Protein AF-A0A3D2LBC8-F1 (afdb_monomer_lite)

Secondary structure (DSSP, 8-state):
--------HHHHHHHHHHHHHHH---TT-EE-TTS--EESS----EE-EETTEE---EETTEEEESEE---TTT----EE-SSHHHHHHHHHTTT----SHHHHHHHHHHHHHHHHHHHT------HHHHHHHHH-

Sequence (136 aa):
VIETPGRDATDIIAEAVPAIIRGFHWPKSMRWGTGDLRWVRPLQRIVCVLDGKVVPFEVDGISSGDETEGHRVHGRGPFKVTFRKNYESQLSGAGHVKLTRDARREVILAGIEKVCAEAGLEWIEDKGLLEEVVGL

Foldseek 3Di:
DDDDDDDDPLVVCQVVVLVCQQPDDDPDWDDDDPDPRTDNDDDDAAAAEDQQHWSWHDHPNHTYDQWDAADPPQAGDGQGHRDPVSVCCNRVPNRVDDPDLVSLLVVVVVVVVVVCVVVVHDDDDDPVVSSVVSVD

pLDDT: mean 92.91, std 6.11, range [59.25, 98.19]

Radius of gyration: 20.33 Å; chains: 1; bounding box: 58×32×53 Å

Structure (mmCIF, N/CA/C/O backbone):
data_AF-A0A3D2LBC8-F1
#
_entry.id   AF-A0A3D2LBC8-F1
#
loop_
_atom_site.group_PDB
_atom_site.id
_atom_site.type_symbol
_atom_site.label_atom_id
_atom_site.label_alt_id
_atom_site.label_comp_id
_atom_site.label_asym_id
_atom_site.label_entity_id
_atom_site.label_seq_id
_atom_site.pdbx_PDB_ins_code
_atom_site.Cartn_x
_atom_site.Cartn_y
_atom_site.Cartn_z
_atom_site.occupancy
_atom_site.B_iso_or_equiv
_atom_site.auth_seq_id
_atom_site.auth_comp_id
_atom_site.auth_asym_id
_atom_site.auth_atom_id
_atom_site.pdbx_PDB_model_num
ATOM 1 N N . VAL A 1 1 ? -40.190 -9.510 16.855 1.00 59.25 1 VAL A N 1
ATOM 2 C CA . VAL A 1 1 ? -39.233 -8.851 15.940 1.00 59.25 1 VAL A CA 1
ATOM 3 C C . VAL A 1 1 ? -37.986 -8.579 16.754 1.00 59.25 1 VAL A C 1
ATOM 5 O O . VAL A 1 1 ? -38.115 -7.938 17.787 1.00 59.25 1 VAL A O 1
ATOM 8 N N . ILE A 1 2 ? -36.839 -9.158 16.399 1.00 69.44 2 ILE A N 1
ATOM 9 C CA . ILE A 1 2 ? -35.570 -8.801 17.049 1.00 69.44 2 ILE A CA 1
ATOM 10 C C . ILE A 1 2 ? -35.056 -7.584 16.280 1.00 69.44 2 ILE A C 1
ATOM 12 O O . ILE A 1 2 ? -34.581 -7.731 15.158 1.00 69.44 2 ILE A O 1
ATOM 16 N N . GLU A 1 3 ? -35.247 -6.385 16.830 1.00 69.56 3 GLU A N 1
ATOM 17 C CA . GLU A 1 3 ? -34.607 -5.177 16.306 1.00 69.56 3 GLU A CA 1
ATOM 18 C C . GLU A 1 3 ? -33.155 -5.157 16.776 1.00 69.56 3 GLU A C 1
ATOM 20 O O . GLU A 1 3 ? -32.871 -5.189 17.973 1.00 69.56 3 GLU A O 1
ATOM 25 N N . THR A 1 4 ? -32.225 -5.134 15.827 1.00 83.00 4 THR A N 1
ATOM 26 C CA . THR A 1 4 ? -30.814 -4.880 16.108 1.00 83.00 4 THR A CA 1
ATOM 27 C C . THR A 1 4 ? -30.535 -3.415 15.781 1.00 83.00 4 THR A C 1
ATOM 29 O O . THR A 1 4 ? -30.608 -3.048 14.607 1.00 83.00 4 THR A O 1
ATOM 32 N N . PRO A 1 5 ? -30.261 -2.559 16.782 1.00 85.94 5 PRO A N 1
ATOM 33 C CA . PRO A 1 5 ? -29.923 -1.167 16.525 1.00 85.94 5 PRO A CA 1
ATOM 34 C C . PRO A 1 5 ? -28.633 -1.065 15.703 1.00 85.94 5 PRO A C 1
ATOM 36 O O . PRO A 1 5 ? -27.735 -1.904 15.817 1.00 85.94 5 PRO A O 1
ATOM 39 N N . GLY A 1 6 ? -28.545 -0.029 14.867 1.00 90.19 6 GLY A N 1
ATOM 40 C CA . GLY A 1 6 ? -27.328 0.275 14.118 1.00 90.19 6 GLY A CA 1
ATOM 41 C C . GLY A 1 6 ? -26.144 0.533 15.055 1.00 90.19 6 GLY A C 1
ATOM 42 O O . GLY A 1 6 ? -26.313 1.063 16.152 1.00 90.19 6 GLY A O 1
ATOM 43 N N . ARG A 1 7 ? -24.944 0.150 14.614 1.00 94.69 7 ARG A N 1
ATOM 44 C CA . ARG A 1 7 ? -23.673 0.396 15.313 1.00 94.69 7 ARG A CA 1
ATOM 45 C C . ARG A 1 7 ? -22.842 1.408 14.531 1.00 94.69 7 ARG A C 1
ATOM 47 O O . ARG A 1 7 ? -23.016 1.528 13.317 1.00 94.69 7 ARG A O 1
ATOM 54 N N . ASP A 1 8 ? -21.929 2.097 15.211 1.00 96.06 8 ASP A N 1
ATOM 55 C CA . ASP A 1 8 ? -20.972 2.976 14.541 1.00 96.06 8 ASP A CA 1
ATOM 56 C C . ASP A 1 8 ? -20.060 2.161 13.610 1.00 96.06 8 ASP A C 1
ATOM 58 O O . ASP A 1 8 ? -19.586 1.076 13.964 1.00 96.06 8 ASP A O 1
ATOM 62 N N . ALA A 1 9 ? -19.819 2.672 12.401 1.00 96.75 9 ALA A N 1
ATOM 63 C CA . ALA A 1 9 ? -18.965 2.000 11.426 1.00 96.75 9 ALA A CA 1
ATOM 64 C C . ALA A 1 9 ? -17.524 1.845 11.939 1.00 96.75 9 ALA A C 1
ATOM 66 O O . ALA A 1 9 ? -16.885 0.830 11.668 1.00 96.75 9 ALA A O 1
ATOM 67 N N . THR A 1 10 ? -17.033 2.810 12.718 1.00 97.44 10 THR A N 1
ATOM 68 C CA . THR A 1 10 ? -15.709 2.789 13.353 1.00 97.44 10 THR A CA 1
ATOM 69 C C . THR A 1 10 ? -15.576 1.583 14.275 1.00 97.44 10 THR A C 1
ATOM 71 O O . THR A 1 10 ? -14.596 0.847 14.170 1.00 97.44 10 THR A O 1
ATOM 74 N N . ASP A 1 11 ? -16.586 1.328 15.112 1.00 96.81 11 ASP A N 1
ATOM 75 C CA . ASP A 1 11 ? -16.594 0.199 16.047 1.00 96.81 11 ASP A CA 1
ATOM 76 C C . ASP A 1 11 ? -16.633 -1.138 15.306 1.00 96.81 11 ASP A C 1
ATOM 78 O O . ASP A 1 11 ? -15.920 -2.078 15.659 1.00 96.81 11 ASP A O 1
ATOM 82 N N . ILE A 1 12 ? -17.448 -1.224 14.249 1.00 96.94 12 ILE A N 1
ATOM 83 C CA . ILE A 1 12 ? -17.531 -2.428 13.414 1.00 96.94 12 ILE A CA 1
ATOM 84 C C . ILE A 1 12 ? -16.175 -2.710 12.758 1.00 96.94 12 ILE A C 1
ATOM 86 O O . ILE A 1 12 ? -15.717 -3.848 12.768 1.00 96.94 12 ILE A O 1
ATOM 90 N N . ILE A 1 13 ? -15.518 -1.695 12.191 1.0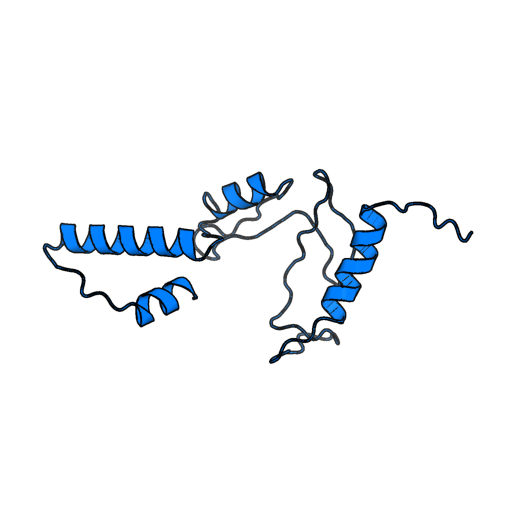0 97.56 13 ILE A N 1
ATOM 91 C CA . ILE A 1 13 ? -14.223 -1.852 11.516 1.00 97.56 13 ILE A CA 1
ATOM 92 C C . ILE A 1 13 ? -13.128 -2.230 12.522 1.00 97.56 13 ILE A C 1
ATOM 94 O O . ILE A 1 13 ? -12.349 -3.145 12.246 1.00 97.56 13 ILE A O 1
ATOM 98 N N . ALA A 1 14 ? -13.088 -1.568 13.683 1.00 98.00 14 ALA A N 1
ATOM 99 C CA . ALA A 1 14 ? -12.115 -1.837 14.740 1.00 98.00 14 ALA A CA 1
ATOM 100 C C . ALA A 1 14 ? -12.225 -3.267 15.299 1.00 98.00 14 ALA A C 1
ATOM 102 O O . ALA A 1 14 ? -11.217 -3.840 15.705 1.00 98.00 14 ALA A O 1
ATOM 103 N N . GLU A 1 15 ? -13.418 -3.871 15.276 1.00 97.25 15 GLU A N 1
ATOM 104 C CA . GLU A 1 15 ? -13.641 -5.278 15.632 1.00 97.25 15 GLU A CA 1
ATOM 105 C C . GLU A 1 15 ? -13.328 -6.232 14.462 1.00 97.25 15 GLU A C 1
ATOM 107 O O . GLU A 1 15 ? -12.613 -7.227 14.617 1.00 97.25 15 GLU A O 1
ATOM 112 N N . ALA A 1 16 ? -13.846 -5.927 13.270 1.00 97.19 16 ALA A N 1
ATOM 113 C CA . ALA A 1 16 ? -13.821 -6.832 12.128 1.00 97.19 16 ALA A CA 1
ATOM 114 C C . ALA A 1 16 ? -12.425 -6.985 11.517 1.00 97.19 16 ALA A C 1
ATOM 116 O O . ALA A 1 16 ? -12.027 -8.098 11.173 1.00 97.19 16 ALA A O 1
ATOM 117 N N . VAL A 1 17 ? -11.658 -5.900 11.377 1.00 96.75 17 VAL A N 1
ATOM 118 C CA . VAL A 1 17 ? -10.348 -5.948 10.707 1.00 96.75 17 VAL A CA 1
ATOM 119 C C . VAL A 1 17 ? -9.350 -6.836 11.464 1.00 96.75 17 VAL A C 1
ATOM 121 O O . VAL A 1 17 ? -8.757 -7.714 10.827 1.00 96.75 17 VAL A O 1
ATOM 124 N N . PRO A 1 18 ? -9.185 -6.722 12.798 1.00 95.81 18 PRO A N 1
ATOM 125 C CA . PRO A 1 18 ? -8.344 -7.650 13.552 1.00 95.81 18 PRO A CA 1
ATOM 126 C C . PRO A 1 18 ? -8.799 -9.111 13.450 1.00 95.81 18 PRO A C 1
ATOM 128 O O . PRO A 1 18 ? -7.954 -10.006 13.370 1.00 95.81 18 PRO A O 1
ATOM 131 N N . ALA A 1 19 ? -10.112 -9.368 13.439 1.00 95.50 19 ALA A N 1
ATOM 132 C CA . ALA A 1 19 ? -10.656 -10.716 13.283 1.00 95.50 19 ALA A CA 1
ATOM 133 C C . ALA A 1 19 ? -10.336 -11.296 11.896 1.00 95.50 19 ALA A C 1
ATOM 135 O O . ALA A 1 19 ? -9.875 -12.433 11.796 1.00 95.50 19 ALA A O 1
ATOM 136 N N . ILE A 1 20 ? -10.495 -10.495 10.838 1.00 94.75 20 ILE A N 1
ATOM 137 C CA . ILE A 1 20 ? -10.146 -10.875 9.465 1.00 94.75 20 ILE A CA 1
ATOM 138 C C . ILE A 1 20 ? -8.655 -11.188 9.365 1.00 94.75 20 ILE A C 1
ATOM 140 O O . ILE A 1 20 ? -8.301 -12.246 8.858 1.00 94.75 20 ILE A O 1
ATOM 144 N N . ILE A 1 21 ? -7.775 -10.320 9.876 1.00 92.56 21 ILE A N 1
ATOM 145 C CA . ILE A 1 21 ? -6.321 -10.533 9.804 1.00 92.56 21 ILE A CA 1
ATOM 146 C C . ILE A 1 21 ? -5.920 -11.841 10.502 1.00 92.56 21 ILE A C 1
ATOM 148 O O . ILE A 1 21 ? -5.120 -12.604 9.967 1.00 92.56 21 ILE A O 1
ATOM 152 N N . ARG A 1 22 ? -6.502 -12.148 11.667 1.00 90.88 22 ARG A N 1
ATOM 153 C CA . ARG A 1 22 ? -6.201 -13.392 12.398 1.00 90.88 22 ARG A CA 1
ATOM 154 C C . ARG A 1 22 ? -6.832 -14.637 11.770 1.00 90.88 22 ARG A C 1
ATOM 156 O O . ARG A 1 22 ? -6.270 -15.722 11.895 1.00 90.88 22 ARG A O 1
ATOM 163 N N . GLY A 1 23 ? -7.980 -14.487 11.111 1.00 91.25 23 GLY A N 1
ATOM 164 C CA . GLY A 1 23 ? -8.713 -15.573 10.457 1.00 91.25 23 GLY A CA 1
ATOM 165 C C . GLY A 1 23 ? -8.316 -15.831 9.002 1.00 91.25 23 GLY A C 1
ATOM 166 O O . GLY A 1 23 ? -8.775 -16.807 8.412 1.00 91.25 23 GLY A O 1
ATOM 167 N N . PHE A 1 24 ? -7.488 -14.979 8.390 1.00 89.88 24 PHE A N 1
ATOM 168 C CA . PHE A 1 24 ? -7.147 -15.118 6.978 1.00 89.88 24 PHE A CA 1
ATOM 169 C C . PHE A 1 24 ? -6.129 -16.243 6.750 1.00 89.88 24 PHE A C 1
ATOM 171 O O . PHE A 1 24 ? -4.957 -16.153 7.125 1.00 89.88 24 PHE A O 1
ATOM 178 N N . HIS A 1 25 ? -6.562 -17.304 6.072 1.00 85.75 25 HIS A N 1
ATOM 179 C CA . HIS A 1 25 ? -5.717 -18.453 5.765 1.00 85.75 25 HIS A CA 1
ATOM 180 C C . HIS A 1 25 ? -4.970 -18.265 4.438 1.00 85.75 25 HIS A C 1
ATOM 182 O O . HIS A 1 25 ? -5.547 -18.356 3.357 1.00 85.75 25 HIS A O 1
ATOM 188 N N . TRP A 1 26 ? -3.656 -18.054 4.518 1.00 85.62 26 TRP A N 1
ATOM 189 C CA . TRP A 1 26 ? -2.770 -18.050 3.352 1.00 85.62 26 TRP A CA 1
ATOM 190 C C . TRP A 1 26 ? -2.278 -19.471 3.025 1.00 85.62 26 TRP A C 1
ATOM 192 O O . TRP A 1 26 ? -1.858 -20.171 3.949 1.00 85.62 26 TRP A O 1
ATOM 202 N N . PRO A 1 27 ? -2.205 -19.884 1.738 1.00 88.75 27 PRO A N 1
ATOM 203 C CA . PRO A 1 27 ? -1.638 -21.184 1.349 1.00 88.75 27 PRO A CA 1
ATOM 204 C C . PRO A 1 27 ? -0.208 -21.398 1.860 1.00 88.75 27 PRO A C 1
ATOM 206 O O . PRO A 1 27 ? 0.182 -22.511 2.200 1.00 88.75 27 PRO A O 1
ATOM 209 N N . LYS A 1 28 ? 0.569 -20.309 1.944 1.00 87.69 28 LYS A N 1
ATOM 210 C CA . LYS A 1 28 ? 1.855 -20.261 2.641 1.00 87.69 28 LYS A CA 1
ATOM 211 C C . LYS A 1 28 ? 1.853 -19.126 3.659 1.00 87.69 28 LYS A C 1
ATOM 213 O O . LYS A 1 28 ? 2.158 -17.984 3.329 1.00 87.69 28 LYS A O 1
ATOM 218 N N . SER A 1 29 ? 1.502 -19.462 4.896 1.00 88.88 29 SER A N 1
ATOM 219 C CA . SER A 1 29 ? 1.631 -18.578 6.055 1.00 88.88 29 SER A CA 1
ATOM 220 C C . SER A 1 29 ? 2.946 -18.816 6.793 1.00 88.88 29 SER A C 1
ATOM 222 O O . SER A 1 29 ? 3.423 -19.948 6.864 1.00 88.88 29 SER A O 1
ATOM 224 N N . MET A 1 30 ? 3.483 -17.772 7.412 1.00 87.62 30 MET A N 1
ATOM 225 C CA . MET A 1 30 ? 4.663 -17.816 8.272 1.00 87.62 30 MET A CA 1
ATOM 226 C C . MET A 1 30 ? 4.335 -17.195 9.635 1.00 87.62 30 MET A C 1
ATOM 228 O O . MET A 1 30 ? 3.371 -16.439 9.759 1.00 87.62 30 MET A O 1
ATOM 232 N N . ARG A 1 31 ? 5.140 -17.522 10.649 1.00 87.62 31 ARG A N 1
ATOM 233 C CA . ARG A 1 31 ? 5.154 -16.850 11.956 1.00 87.62 31 ARG A CA 1
ATOM 234 C C . ARG A 1 31 ? 6.421 -16.014 12.056 1.00 87.62 31 ARG A C 1
ATOM 236 O O . ARG A 1 31 ? 7.467 -16.446 11.575 1.00 87.62 31 ARG A O 1
ATOM 243 N N . TRP A 1 32 ? 6.324 -14.839 12.665 1.00 80.94 32 TRP A N 1
ATOM 244 C CA . TRP A 1 32 ? 7.426 -13.883 12.744 1.00 80.94 32 TRP A CA 1
ATOM 245 C C . TRP A 1 32 ? 7.514 -13.276 14.144 1.00 80.94 32 TRP A C 1
ATOM 247 O O . TRP A 1 32 ? 6.491 -12.999 14.763 1.00 80.94 32 TRP A O 1
ATOM 257 N N . GLY A 1 33 ? 8.738 -13.035 14.622 1.00 76.69 33 GLY A N 1
ATOM 258 C CA . GLY A 1 33 ? 8.972 -12.468 15.950 1.00 76.69 33 GLY A CA 1
ATOM 259 C C . GLY A 1 33 ? 8.573 -13.422 17.078 1.00 76.69 33 GLY A C 1
ATOM 26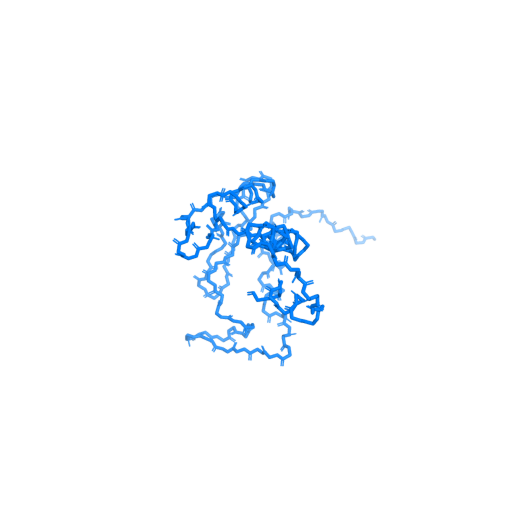0 O O . GLY A 1 33 ? 8.784 -14.629 16.981 1.00 76.69 33 GLY A O 1
ATOM 261 N N . THR A 1 34 ? 8.019 -12.869 18.156 1.00 74.62 34 THR A N 1
ATOM 262 C CA . THR A 1 34 ? 7.589 -13.607 19.356 1.00 74.62 34 THR A CA 1
ATOM 263 C C . THR A 1 34 ? 6.080 -13.886 19.396 1.00 74.62 34 THR A C 1
ATOM 265 O O . THR A 1 34 ? 5.599 -14.418 20.392 1.00 74.62 34 THR A O 1
ATOM 268 N N . GLY A 1 35 ? 5.330 -13.507 18.354 1.00 76.62 35 GLY A N 1
ATOM 269 C CA . GLY A 1 35 ? 3.869 -13.621 18.299 1.00 76.62 35 GLY A CA 1
ATOM 270 C C . GLY A 1 35 ? 3.355 -14.901 17.633 1.00 76.62 35 GLY A C 1
ATOM 271 O O . GLY A 1 35 ? 4.091 -15.635 16.969 1.00 76.62 35 GLY A O 1
ATOM 272 N N . ASP A 1 36 ? 2.051 -15.144 17.780 1.00 84.94 36 ASP A N 1
ATOM 273 C CA . ASP A 1 36 ? 1.359 -16.296 17.189 1.00 84.94 36 ASP A CA 1
ATOM 274 C C . ASP A 1 36 ? 0.689 -15.996 15.838 1.00 84.94 36 ASP A C 1
ATOM 276 O O . ASP A 1 36 ? 0.244 -16.944 15.168 1.00 84.94 36 ASP A O 1
ATOM 280 N N . LEU A 1 37 ? 0.643 -14.722 15.412 1.00 88.62 37 LEU A N 1
ATOM 281 C CA . LEU A 1 37 ? 0.070 -14.321 14.129 1.00 88.62 37 LEU A CA 1
ATOM 282 C C . LEU A 1 37 ? 0.717 -15.077 12.971 1.00 88.62 37 LEU A C 1
ATOM 284 O O . LEU A 1 37 ? 1.932 -15.067 12.751 1.00 88.62 37 LEU A O 1
ATOM 288 N N . ARG A 1 38 ? -0.153 -15.714 12.189 1.00 88.69 38 ARG A N 1
ATOM 289 C CA . ARG A 1 38 ? 0.189 -16.349 10.923 1.00 88.69 38 ARG A CA 1
ATOM 290 C C . ARG A 1 38 ? -0.164 -15.392 9.798 1.00 88.69 38 ARG A C 1
ATOM 292 O O . ARG A 1 38 ? -1.333 -15.104 9.579 1.00 88.69 38 ARG A O 1
ATOM 299 N N . TRP A 1 39 ? 0.839 -14.927 9.066 1.00 90.25 39 TRP A N 1
ATOM 300 C CA . TRP A 1 39 ? 0.645 -14.012 7.940 1.00 90.25 39 TRP A CA 1
ATOM 301 C C . TRP A 1 39 ? 1.555 -14.392 6.774 1.00 90.25 39 TRP A C 1
ATOM 303 O O . TRP A 1 39 ? 2.533 -15.121 6.945 1.00 90.25 39 TRP A O 1
ATOM 313 N N . VAL A 1 40 ? 1.240 -13.924 5.567 1.00 90.38 40 VAL A N 1
ATOM 314 C CA . VAL A 1 40 ? 2.033 -14.241 4.365 1.00 90.38 40 VAL A CA 1
ATOM 315 C C . VAL A 1 40 ? 3.473 -13.709 4.454 1.00 90.38 40 VAL A C 1
ATOM 317 O O . VAL A 1 40 ? 4.398 -14.309 3.911 1.00 90.38 40 VAL A O 1
ATOM 320 N N . ARG A 1 41 ? 3.678 -12.595 5.169 1.00 88.81 41 ARG A N 1
ATOM 321 C CA . ARG A 1 41 ? 4.957 -11.894 5.398 1.00 88.81 41 ARG A CA 1
ATOM 322 C C . AR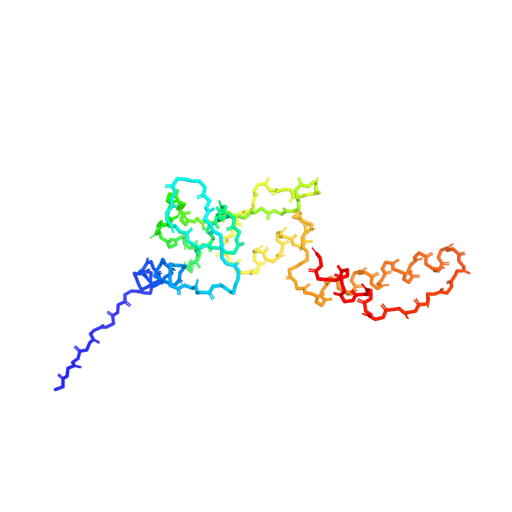G A 1 41 ? 4.919 -11.176 6.758 1.00 88.81 41 ARG A C 1
ATOM 324 O O . ARG A 1 41 ? 3.848 -11.128 7.351 1.00 88.81 41 ARG A O 1
ATOM 331 N N . PRO A 1 42 ? 6.026 -10.628 7.285 1.00 88.56 42 PRO A N 1
ATOM 332 C CA . PRO A 1 42 ? 5.961 -9.839 8.511 1.00 88.56 42 PRO A CA 1
ATOM 333 C C . PRO A 1 42 ? 5.067 -8.613 8.295 1.00 88.56 42 PRO A C 1
ATOM 335 O O . PRO A 1 42 ? 5.338 -7.810 7.400 1.00 88.56 42 PRO A O 1
ATOM 338 N N . LEU A 1 43 ? 4.010 -8.464 9.095 1.00 89.44 43 LEU A N 1
ATOM 339 C CA . LEU A 1 43 ? 3.199 -7.249 9.082 1.00 89.44 43 LEU A CA 1
ATOM 340 C C . LEU A 1 43 ? 4.062 -6.087 9.597 1.00 89.44 43 LEU A C 1
ATOM 342 O O . LEU A 1 43 ? 4.751 -6.236 10.600 1.00 89.44 43 LEU A O 1
ATOM 346 N N . GLN A 1 44 ? 4.081 -4.965 8.877 1.00 89.38 44 GLN A N 1
ATOM 347 C CA . GLN A 1 44 ? 4.911 -3.800 9.227 1.00 89.38 44 GLN A CA 1
ATOM 348 C C . GLN A 1 44 ? 4.075 -2.611 9.700 1.00 89.38 44 GLN A C 1
ATOM 350 O O . GLN A 1 44 ? 4.509 -1.844 10.553 1.00 89.38 44 GLN A O 1
ATOM 355 N N . ARG A 1 45 ? 2.883 -2.431 9.121 1.00 92.81 45 ARG A N 1
ATOM 356 C CA . ARG A 1 45 ? 1.983 -1.321 9.429 1.00 92.81 45 ARG A CA 1
ATOM 357 C C . ARG A 1 45 ? 0.565 -1.637 8.978 1.00 92.81 45 ARG A C 1
ATOM 359 O O . ARG A 1 45 ? 0.376 -2.421 8.048 1.00 92.81 45 ARG A O 1
ATOM 366 N N . ILE A 1 46 ? -0.407 -0.980 9.600 1.00 95.88 46 ILE A N 1
ATOM 367 C CA . ILE A 1 46 ? -1.811 -1.009 9.204 1.00 95.88 46 ILE A CA 1
ATOM 368 C C . ILE A 1 46 ? -2.271 0.428 8.953 1.00 95.88 46 ILE A C 1
ATOM 370 O O . ILE A 1 46 ? -2.272 1.246 9.868 1.00 95.88 46 ILE A O 1
ATOM 374 N N . VAL A 1 47 ? -2.675 0.735 7.719 1.00 96.62 47 VAL A N 1
ATOM 375 C CA . VAL A 1 47 ? -3.327 2.011 7.391 1.00 96.62 47 VAL A CA 1
ATOM 376 C C . VAL A 1 47 ? -4.833 1.788 7.407 1.00 96.62 47 VAL A C 1
ATOM 378 O O . VAL A 1 47 ? -5.342 1.028 6.584 1.00 96.62 47 VAL A O 1
ATOM 381 N N . CYS A 1 48 ? -5.545 2.419 8.342 1.00 97.56 48 CYS A N 1
ATOM 382 C CA . CYS A 1 48 ? -6.998 2.296 8.444 1.00 97.56 48 CYS A CA 1
ATOM 383 C C . CYS A 1 48 ? -7.632 3.645 8.776 1.00 97.56 48 CYS A C 1
ATOM 385 O O . CYS A 1 48 ? -7.517 4.144 9.895 1.00 97.56 48 CYS A O 1
ATOM 387 N N . VAL A 1 49 ? -8.289 4.234 7.777 1.00 97.31 49 VAL A N 1
ATOM 388 C CA . VAL A 1 49 ? -8.836 5.589 7.842 1.00 97.31 49 VAL A CA 1
ATOM 389 C C . VAL A 1 49 ? -10.271 5.581 7.327 1.00 97.31 49 VAL A C 1
ATOM 391 O O . VAL A 1 49 ? -10.534 5.067 6.239 1.00 97.31 49 VAL A O 1
ATOM 394 N N . LEU A 1 50 ? -11.179 6.170 8.100 1.00 96.62 50 LEU A N 1
ATOM 395 C CA . LEU A 1 50 ? -12.585 6.385 7.771 1.00 96.62 50 LEU A CA 1
ATOM 396 C C . LEU A 1 50 ? -12.888 7.881 7.912 1.00 96.62 50 LEU A C 1
ATOM 398 O O . LEU A 1 50 ? -12.566 8.484 8.932 1.00 96.62 50 LEU A O 1
ATOM 402 N N . ASP A 1 51 ? -13.451 8.495 6.870 1.00 94.38 51 ASP A N 1
ATOM 403 C CA . ASP A 1 51 ? -13.799 9.925 6.842 1.00 94.38 51 ASP A CA 1
ATOM 404 C C . ASP A 1 51 ? -12.658 10.863 7.284 1.00 94.38 51 ASP A C 1
ATOM 406 O O . ASP A 1 51 ? -12.852 11.854 7.990 1.00 94.38 51 ASP A O 1
ATOM 410 N N . GLY A 1 52 ? -11.430 10.534 6.870 1.00 95.12 52 GLY A N 1
ATOM 411 C CA . GLY A 1 52 ? -10.227 11.301 7.195 1.00 95.12 52 GLY A CA 1
ATOM 412 C C . GLY A 1 52 ? -9.698 11.102 8.618 1.00 95.12 52 GLY A C 1
ATOM 413 O O . GLY A 1 52 ? -8.757 11.796 9.003 1.00 95.12 52 GLY A O 1
ATOM 414 N N . LYS A 1 53 ? -10.267 10.174 9.397 1.00 96.75 53 LYS A N 1
ATOM 415 C CA . LYS A 1 53 ? -9.849 9.852 10.767 1.00 96.75 53 LYS A CA 1
ATOM 416 C C . LYS A 1 53 ? -9.356 8.415 10.868 1.00 96.75 53 LYS A C 1
ATOM 418 O O . LYS A 1 53 ? -9.913 7.515 10.248 1.00 96.75 53 LYS A O 1
ATOM 423 N N . VAL A 1 54 ? -8.322 8.198 11.675 1.00 97.94 54 VAL A N 1
ATOM 424 C CA . VAL A 1 54 ? -7.828 6.850 11.981 1.00 97.94 54 VAL A CA 1
ATOM 425 C C . VAL A 1 54 ? -8.905 6.068 12.730 1.00 97.94 54 VAL A C 1
ATOM 427 O O . VAL A 1 54 ? -9.474 6.579 13.693 1.00 97.94 54 VAL A O 1
ATOM 430 N N . VAL A 1 55 ? -9.146 4.824 12.313 1.00 98.19 55 VAL A N 1
ATOM 431 C CA . VAL A 1 55 ? -9.938 3.855 13.082 1.00 98.19 55 VAL A CA 1
ATOM 432 C C . VAL A 1 55 ? -8.985 3.112 14.023 1.00 98.19 55 VAL A C 1
ATOM 434 O O . VAL A 1 55 ? -8.151 2.353 13.523 1.00 98.19 55 VAL A O 1
ATOM 437 N N . PRO A 1 56 ? -9.042 3.325 15.352 1.00 98.00 56 PRO A N 1
ATOM 438 C CA . PRO A 1 56 ? -8.042 2.803 16.279 1.00 98.00 56 PRO A CA 1
ATOM 439 C C . PRO A 1 56 ? -8.265 1.318 16.593 1.00 98.00 56 PRO A C 1
ATOM 441 O O . PRO A 1 56 ? -9.323 0.928 17.079 1.00 98.00 56 PRO A O 1
ATOM 444 N N . PHE A 1 57 ? -7.246 0.496 16.355 1.00 98.00 57 PHE A N 1
ATOM 445 C CA . PHE A 1 57 ? -7.151 -0.892 16.813 1.00 98.00 57 PHE A CA 1
ATOM 446 C C . PHE A 1 57 ? -5.692 -1.361 16.767 1.00 98.00 57 PHE A C 1
ATOM 448 O O . PHE A 1 57 ? -4.809 -0.654 16.279 1.00 98.00 57 PHE A O 1
ATOM 455 N N . GLU A 1 58 ? -5.437 -2.577 17.248 1.00 96.19 58 GLU A N 1
ATOM 456 C CA . GLU A 1 58 ? -4.109 -3.187 17.234 1.00 96.19 58 GLU A CA 1
ATOM 457 C C . GLU A 1 58 ? -4.165 -4.649 16.771 1.00 96.19 58 GLU A C 1
ATOM 459 O O . GLU A 1 58 ? -5.079 -5.410 17.119 1.00 96.19 58 GLU A O 1
ATOM 464 N N . VAL A 1 59 ? -3.154 -5.060 16.006 1.00 93.56 59 VAL A N 1
ATOM 465 C CA . VAL A 1 59 ? -2.876 -6.468 15.716 1.00 93.56 59 VAL A CA 1
ATOM 466 C C . VAL A 1 59 ? -1.428 -6.774 16.060 1.00 93.56 59 VAL A C 1
ATOM 468 O O . VAL A 1 59 ? -0.520 -6.252 15.422 1.00 93.56 59 VAL A O 1
ATOM 471 N N . ASP A 1 60 ? -1.228 -7.642 17.050 1.00 89.56 60 ASP A N 1
ATOM 472 C CA . ASP A 1 60 ? 0.077 -8.172 17.455 1.00 89.56 60 ASP A CA 1
ATOM 473 C C . ASP A 1 60 ? 1.138 -7.071 17.658 1.00 89.56 60 ASP A C 1
ATOM 475 O O . ASP A 1 60 ? 2.236 -7.127 17.104 1.00 89.56 60 ASP A O 1
ATOM 479 N N . GLY A 1 61 ? 0.791 -6.043 18.444 1.00 90.62 61 GLY A N 1
ATOM 480 C CA . GLY A 1 61 ? 1.670 -4.911 18.749 1.00 90.62 61 GLY A CA 1
ATOM 481 C C . GLY A 1 61 ? 1.744 -3.837 17.660 1.00 90.62 61 GLY A C 1
ATOM 482 O O . GLY A 1 61 ? 2.484 -2.867 17.810 1.00 90.62 61 GLY A O 1
ATOM 483 N N . ILE A 1 62 ? 1.001 -3.987 16.559 1.00 93.38 62 ILE A N 1
ATOM 484 C CA . ILE A 1 62 ? 0.958 -3.019 15.460 1.00 93.38 62 ILE A CA 1
ATOM 485 C C . ILE A 1 62 ? -0.360 -2.261 15.527 1.00 93.38 62 ILE A C 1
ATOM 487 O O . ILE A 1 62 ? -1.423 -2.801 15.208 1.00 93.38 62 ILE A O 1
ATOM 491 N N . SER A 1 63 ? -0.284 -0.994 15.925 1.00 97.56 63 SER A N 1
ATOM 492 C CA . SER A 1 63 ? -1.427 -0.085 15.910 1.00 97.56 63 SER A CA 1
ATOM 493 C C . SER A 1 63 ? -1.797 0.318 14.482 1.00 97.56 63 SER A C 1
ATOM 495 O O . SER A 1 63 ? -0.931 0.509 13.620 1.00 97.56 63 SER A O 1
ATOM 497 N N . SER A 1 64 ? -3.094 0.477 14.234 1.00 98.19 64 SER A N 1
ATOM 498 C CA . SER A 1 64 ? -3.579 1.162 13.042 1.00 98.19 64 SER A CA 1
ATOM 499 C C . SER A 1 64 ? -3.185 2.642 13.065 1.00 98.19 64 SER A C 1
ATOM 501 O O . SER A 1 64 ? -3.088 3.273 14.118 1.00 98.19 64 SER A O 1
ATOM 503 N N . GLY A 1 65 ? -2.949 3.203 11.884 1.00 98.12 65 GLY A N 1
ATOM 504 C CA . GLY A 1 65 ? -2.595 4.607 11.714 1.00 98.12 65 GLY A CA 1
ATOM 505 C C . GLY A 1 65 ? -2.961 5.131 10.333 1.00 98.12 65 GLY A C 1
ATOM 506 O O . GLY A 1 65 ? -3.708 4.500 9.580 1.00 98.12 65 GLY A O 1
ATOM 507 N N . ASP A 1 66 ? -2.411 6.292 10.000 1.00 97.56 66 ASP A N 1
ATOM 508 C CA . ASP A 1 66 ? -2.637 7.001 8.743 1.00 97.56 66 ASP A CA 1
ATOM 509 C C . ASP A 1 66 ? -1.346 7.232 7.948 1.00 97.56 66 ASP A C 1
ATOM 511 O O . ASP A 1 66 ? -1.332 8.046 7.039 1.00 97.56 66 ASP A O 1
ATOM 515 N N . GLU A 1 67 ? -0.253 6.521 8.222 1.00 96.69 67 GLU A N 1
ATOM 516 C CA . GLU A 1 6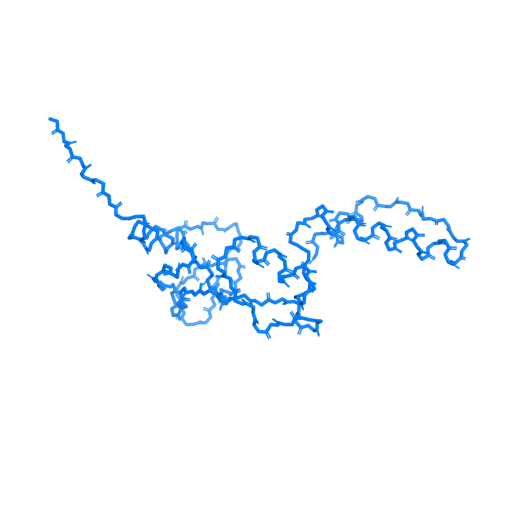7 ? 1.001 6.703 7.481 1.00 96.69 67 GLU A CA 1
ATOM 517 C C . GLU A 1 67 ? 1.332 5.507 6.592 1.00 96.69 67 GLU A C 1
ATOM 519 O O . GLU A 1 67 ? 1.290 4.366 7.030 1.00 96.69 67 GLU A O 1
ATOM 524 N N . THR A 1 68 ? 1.788 5.739 5.365 1.00 95.69 68 THR A N 1
ATOM 525 C CA . THR A 1 68 ? 2.346 4.708 4.475 1.00 95.69 68 THR A CA 1
ATOM 526 C C . THR A 1 68 ? 3.803 5.015 4.116 1.00 95.69 68 THR A C 1
ATOM 528 O O . THR A 1 68 ? 4.295 6.122 4.339 1.00 95.69 68 THR A O 1
ATOM 531 N N . GLU A 1 69 ? 4.511 4.027 3.571 1.00 95.75 69 GLU A N 1
ATOM 532 C CA . GLU A 1 69 ? 5.849 4.186 2.987 1.00 95.75 69 GLU A CA 1
ATOM 533 C C . GLU A 1 69 ? 5.788 3.976 1.472 1.00 95.75 69 GLU A C 1
ATOM 535 O O . GLU A 1 69 ? 4.929 3.246 0.972 1.00 95.75 69 GLU A O 1
ATOM 540 N N . GLY A 1 70 ? 6.684 4.643 0.748 1.00 95.81 70 GLY A N 1
ATOM 541 C CA . GLY A 1 70 ? 6.900 4.429 -0.680 1.00 95.81 70 GLY A CA 1
ATOM 542 C C . GLY A 1 70 ? 8.140 3.573 -0.944 1.00 95.81 70 GLY A C 1
ATOM 543 O O . GLY A 1 70 ? 8.539 2.736 -0.134 1.00 95.81 70 GLY A O 1
ATOM 544 N N . HIS A 1 71 ? 8.770 3.764 -2.100 1.00 95.44 71 HIS A N 1
ATOM 545 C CA . HIS A 1 71 ? 9.915 2.976 -2.527 1.00 95.44 71 HIS A CA 1
ATOM 546 C C . HIS A 1 71 ? 11.119 3.206 -1.608 1.00 95.44 71 HIS A C 1
ATOM 548 O O . HIS A 1 71 ? 11.598 4.330 -1.461 1.00 95.44 71 HIS A O 1
ATOM 554 N N . ARG A 1 72 ? 11.682 2.121 -1.062 1.00 94.00 72 ARG A N 1
ATOM 555 C CA . ARG A 1 72 ? 12.754 2.137 -0.047 1.00 94.00 72 ARG A CA 1
ATOM 556 C C . ARG A 1 72 ? 13.946 3.044 -0.376 1.00 94.00 72 ARG A C 1
ATOM 558 O O . ARG A 1 72 ? 14.547 3.590 0.542 1.00 94.00 72 ARG A O 1
ATOM 565 N N . VAL A 1 73 ? 14.298 3.169 -1.656 1.00 95.19 73 VAL A N 1
ATOM 566 C CA . VAL A 1 73 ? 15.452 3.964 -2.120 1.00 95.19 73 VAL A CA 1
ATOM 567 C C . VAL A 1 73 ? 15.040 5.296 -2.746 1.00 95.19 73 VAL A C 1
ATOM 569 O O . VAL A 1 73 ? 15.732 6.290 -2.572 1.00 95.19 73 VAL A O 1
ATOM 572 N N . HIS A 1 74 ? 13.925 5.326 -3.477 1.00 94.31 74 HIS A N 1
ATOM 573 C CA . HIS A 1 74 ? 13.585 6.457 -4.350 1.00 94.31 74 HIS A CA 1
ATOM 574 C C . HIS A 1 74 ? 12.584 7.416 -3.710 1.00 94.31 74 HIS A C 1
ATOM 576 O O . HIS A 1 74 ? 12.506 8.567 -4.110 1.00 94.31 74 HIS A O 1
ATOM 582 N N . GLY A 1 75 ? 11.836 6.959 -2.706 1.00 93.69 75 GLY A N 1
ATOM 583 C CA . GLY A 1 75 ? 10.742 7.721 -2.126 1.00 93.69 75 GLY A CA 1
ATOM 584 C C . GLY A 1 75 ? 10.202 7.042 -0.881 1.00 93.69 75 GLY A C 1
ATOM 585 O O . GLY A 1 75 ? 9.062 6.599 -0.872 1.00 93.69 75 GLY A O 1
ATOM 586 N N . ARG A 1 76 ? 11.028 6.883 0.160 1.00 95.19 76 ARG A N 1
ATOM 587 C CA . ARG A 1 76 ? 10.669 6.040 1.312 1.00 95.19 76 ARG A CA 1
ATOM 588 C C . ARG A 1 76 ? 9.463 6.570 2.103 1.00 95.19 76 ARG A C 1
ATOM 590 O O . ARG A 1 76 ? 8.663 5.771 2.577 1.00 95.19 76 ARG A O 1
ATOM 597 N N . GLY A 1 77 ? 9.292 7.885 2.210 1.00 90.88 77 GLY A N 1
ATOM 598 C CA . GLY A 1 77 ? 8.269 8.507 3.063 1.00 90.88 77 GLY A CA 1
ATOM 599 C C . GLY A 1 77 ? 8.812 8.912 4.444 1.00 90.88 77 GLY A C 1
ATOM 600 O O . GLY A 1 77 ? 10.032 9.058 4.577 1.00 90.88 77 GLY A O 1
ATOM 601 N N . PRO A 1 78 ? 7.941 9.100 5.461 1.00 95.00 78 PRO A N 1
ATOM 602 C CA . PRO A 1 78 ? 6.533 8.678 5.518 1.00 95.00 78 PRO A CA 1
ATOM 603 C C . PRO A 1 78 ? 5.569 9.569 4.720 1.00 95.00 78 PRO A C 1
ATOM 605 O O . PRO A 1 78 ? 5.859 10.727 4.427 1.00 95.00 78 PRO A O 1
ATOM 608 N N . PHE A 1 79 ? 4.403 9.015 4.383 1.00 96.12 79 PHE A N 1
ATOM 609 C CA . PHE A 1 79 ? 3.327 9.705 3.672 1.00 96.12 79 PHE A CA 1
ATOM 610 C C . PHE A 1 79 ? 2.004 9.565 4.425 1.00 96.12 79 PHE A C 1
ATOM 612 O O . PHE A 1 79 ? 1.542 8.450 4.658 1.00 96.12 79 PHE A O 1
ATOM 619 N N . LYS A 1 80 ? 1.398 10.695 4.797 1.00 96.25 80 LYS A N 1
ATOM 620 C CA . LYS A 1 80 ? 0.132 10.729 5.536 1.00 96.25 80 LYS A CA 1
ATOM 621 C C . LYS A 1 80 ? -1.064 10.542 4.607 1.00 96.25 80 LYS A C 1
ATOM 623 O O . LYS A 1 80 ? -1.216 11.330 3.682 1.00 96.25 80 LYS A O 1
ATOM 628 N N . VAL A 1 81 ? -1.927 9.586 4.925 1.00 96.12 81 VAL A N 1
ATOM 629 C CA . VAL A 1 81 ? -3.097 9.123 4.181 1.00 96.12 81 VAL A CA 1
ATOM 630 C C . VAL A 1 81 ? -4.372 9.597 4.863 1.00 96.12 81 VAL A C 1
ATOM 632 O O . VAL A 1 81 ? -4.746 9.102 5.915 1.00 96.12 81 VAL A O 1
ATOM 635 N N . THR A 1 82 ? -5.096 10.516 4.236 1.00 94.81 82 THR A N 1
ATOM 636 C CA . THR A 1 82 ? -6.427 10.936 4.724 1.00 94.81 82 THR A CA 1
ATOM 637 C C . THR A 1 82 ? -7.565 10.340 3.905 1.00 94.81 82 THR A C 1
ATOM 639 O O . THR A 1 82 ? -8.624 10.018 4.431 1.00 94.81 82 THR A O 1
ATOM 642 N N . PHE A 1 83 ? -7.334 10.157 2.606 1.00 94.56 83 PHE A N 1
ATOM 643 C CA . PHE A 1 83 ? -8.288 9.585 1.664 1.00 94.56 83 PHE A CA 1
ATOM 644 C C . PHE A 1 83 ? -7.546 8.793 0.593 1.00 94.56 83 PHE A C 1
ATOM 646 O O . PHE A 1 83 ? -6.367 9.036 0.320 1.00 94.56 83 PHE A O 1
ATOM 653 N N . ARG A 1 84 ? -8.265 7.909 -0.103 1.00 92.88 84 ARG A N 1
ATOM 654 C CA . ARG A 1 84 ? -7.698 7.090 -1.181 1.00 92.88 84 ARG A CA 1
ATOM 655 C C . ARG A 1 84 ? -6.977 7.905 -2.261 1.00 92.88 84 ARG A C 1
ATOM 657 O O . ARG A 1 84 ? -5.872 7.552 -2.651 1.00 92.88 84 ARG A O 1
ATOM 664 N N . LYS A 1 85 ? -7.556 9.025 -2.704 1.00 94.19 85 LYS A N 1
ATOM 665 C CA . LYS A 1 85 ? -6.929 9.890 -3.720 1.00 94.19 85 LYS A CA 1
ATOM 666 C C . LYS A 1 85 ? -5.566 10.418 -3.260 1.00 94.19 85 LYS A C 1
ATOM 668 O O . LYS A 1 85 ? -4.619 10.484 -4.038 1.00 94.19 85 LYS A O 1
ATOM 673 N N . ASN A 1 86 ? -5.469 10.786 -1.985 1.00 93.69 86 ASN A N 1
ATOM 674 C CA . ASN A 1 86 ? -4.236 11.278 -1.394 1.00 93.69 86 ASN A CA 1
ATOM 675 C C . ASN A 1 86 ? -3.183 10.155 -1.294 1.00 93.69 86 ASN A C 1
ATOM 677 O O . ASN A 1 86 ? -2.064 10.368 -1.756 1.00 93.69 86 ASN A O 1
ATOM 681 N N . TYR A 1 87 ? -3.574 8.955 -0.852 1.00 95.44 87 TYR A N 1
ATOM 682 C CA . TYR A 1 87 ? -2.735 7.748 -0.878 1.00 95.44 87 TYR A CA 1
ATOM 683 C C . TYR A 1 87 ? -2.153 7.460 -2.271 1.00 95.44 87 TYR A C 1
ATOM 685 O O . TYR A 1 87 ? -0.940 7.323 -2.426 1.00 95.44 87 TYR A O 1
ATOM 693 N N . GLU A 1 88 ? -3.001 7.438 -3.303 1.00 95.19 88 GLU A N 1
ATOM 694 C CA . GLU A 1 88 ? -2.583 7.165 -4.683 1.00 95.19 88 GLU A CA 1
ATOM 695 C C . GLU A 1 88 ? -1.625 8.237 -5.214 1.00 95.19 88 GLU A C 1
ATOM 697 O O . GLU A 1 88 ? -0.586 7.917 -5.797 1.00 95.19 88 GLU A O 1
ATOM 702 N N . SER A 1 89 ? -1.934 9.515 -4.980 1.00 95.25 89 SER A N 1
ATOM 703 C CA . SER A 1 89 ? -1.100 10.629 -5.443 1.00 95.25 89 SER A CA 1
ATOM 704 C C . SER A 1 89 ? 0.273 10.677 -4.763 1.00 95.25 89 SER A C 1
ATOM 706 O O . SER A 1 89 ? 1.283 10.878 -5.435 1.00 95.25 89 SER A O 1
ATOM 708 N N . GLN A 1 90 ? 0.339 10.442 -3.449 1.00 95.81 90 GLN A N 1
ATOM 709 C CA . GLN A 1 90 ? 1.597 10.452 -2.703 1.00 95.81 90 GLN A CA 1
ATOM 710 C C . GLN A 1 90 ? 2.500 9.303 -3.130 1.00 95.81 90 GLN A C 1
ATOM 712 O O . GLN A 1 90 ? 3.675 9.527 -3.412 1.00 95.81 90 GLN A O 1
ATOM 717 N N . LEU A 1 91 ? 1.947 8.092 -3.234 1.00 96.12 91 LEU A N 1
ATOM 718 C CA . LEU A 1 91 ? 2.718 6.923 -3.633 1.00 96.12 91 LEU A CA 1
ATOM 719 C C . LEU A 1 91 ? 3.186 7.009 -5.081 1.00 96.12 91 LEU A C 1
ATOM 721 O O . LEU A 1 91 ? 4.353 6.751 -5.346 1.00 96.12 91 LEU A O 1
ATOM 725 N N . SER A 1 92 ? 2.322 7.419 -6.009 1.00 95.12 92 SER A N 1
ATOM 726 C CA . SER A 1 92 ? 2.689 7.513 -7.428 1.00 95.12 92 SER A CA 1
ATOM 727 C C . SER A 1 92 ? 3.656 8.655 -7.750 1.00 95.12 92 SER A C 1
ATOM 729 O O . SER A 1 92 ? 4.408 8.528 -8.720 1.00 95.12 92 SER A O 1
ATOM 731 N N . GLY A 1 93 ? 3.629 9.735 -6.959 1.00 95.19 93 GLY A N 1
ATOM 732 C CA . GLY A 1 93 ? 4.539 10.875 -7.038 1.00 95.19 93 GLY A CA 1
ATOM 733 C C . GLY A 1 93 ? 5.792 10.667 -6.190 1.00 95.19 93 GLY A C 1
ATOM 734 O O . GLY A 1 93 ? 6.669 9.892 -6.557 1.00 95.19 93 GLY A O 1
ATOM 735 N N . ALA A 1 94 ? 5.869 11.354 -5.046 1.00 96.00 94 ALA A N 1
ATOM 736 C CA . ALA A 1 94 ? 7.047 11.353 -4.171 1.00 96.00 94 ALA A CA 1
ATOM 737 C C . ALA A 1 94 ? 7.408 9.968 -3.606 1.00 96.00 94 ALA A C 1
ATOM 739 O O . ALA A 1 94 ? 8.550 9.743 -3.219 1.00 96.00 94 ALA A O 1
ATOM 740 N N . GLY A 1 95 ? 6.452 9.040 -3.544 1.00 96.56 95 GLY A N 1
ATOM 741 C CA . GLY A 1 95 ? 6.687 7.668 -3.113 1.00 96.56 95 GLY A CA 1
ATOM 742 C C . GLY A 1 95 ? 7.306 6.773 -4.183 1.00 96.56 95 GLY A C 1
ATOM 743 O O . GLY A 1 95 ? 7.834 5.722 -3.840 1.00 96.56 95 GLY A O 1
ATOM 744 N N . HIS A 1 96 ? 7.279 7.157 -5.463 1.00 95.62 96 HIS A N 1
ATOM 745 C CA . HIS A 1 96 ? 7.785 6.350 -6.581 1.00 95.62 96 HIS A CA 1
ATOM 746 C C . HIS A 1 96 ? 7.232 4.906 -6.644 1.00 95.62 96 HIS A C 1
ATOM 748 O O . HIS A 1 96 ? 7.925 3.979 -7.060 1.00 95.62 96 HIS A O 1
ATOM 754 N N . VAL A 1 97 ? 5.973 4.696 -6.255 1.00 95.00 97 VAL A N 1
ATOM 755 C CA . VAL A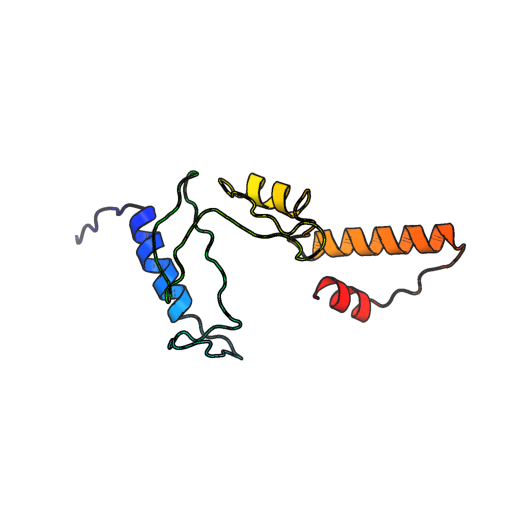 1 97 ? 5.276 3.401 -6.282 1.00 95.00 97 VAL A CA 1
ATOM 756 C C . VAL A 1 97 ? 4.096 3.448 -7.251 1.00 95.00 97 VAL A C 1
ATOM 758 O O . VAL A 1 97 ? 3.182 4.261 -7.113 1.00 95.00 97 VAL A O 1
ATOM 761 N N . LYS A 1 98 ? 4.069 2.522 -8.216 1.00 94.00 98 LYS A N 1
ATOM 762 C CA . LYS A 1 98 ? 2.880 2.257 -9.042 1.00 94.00 98 LYS A CA 1
ATOM 763 C C . LYS A 1 98 ? 2.019 1.192 -8.366 1.00 94.00 98 LYS A C 1
ATOM 765 O O . LYS A 1 98 ? 2.467 0.061 -8.178 1.00 94.00 98 LYS A O 1
ATOM 770 N N . LEU A 1 99 ? 0.806 1.595 -7.980 1.00 91.69 99 LEU A N 1
ATOM 771 C CA . LEU A 1 99 ? -0.121 0.795 -7.173 1.00 91.69 99 LEU A CA 1
ATOM 772 C C . LEU A 1 99 ? -0.772 -0.355 -7.939 1.00 91.69 99 LEU A C 1
ATOM 774 O O . LEU A 1 99 ? -1.014 -1.409 -7.359 1.00 91.69 99 LEU A O 1
ATOM 778 N N . THR A 1 100 ? -1.070 -0.156 -9.221 1.00 93.25 100 THR A N 1
ATOM 779 C CA . THR A 1 100 ? -1.703 -1.179 -10.054 1.00 93.25 100 THR A CA 1
ATOM 780 C C . THR A 1 100 ? -0.688 -1.805 -10.998 1.00 93.25 100 THR A C 1
ATOM 782 O O . THR A 1 100 ? 0.266 -1.157 -11.439 1.00 93.25 100 THR A O 1
ATOM 785 N N . ARG A 1 101 ? -0.917 -3.080 -11.327 1.00 94.62 101 ARG A N 1
ATOM 786 C CA . ARG A 1 101 ? -0.136 -3.797 -12.342 1.00 94.62 101 ARG A CA 1
ATOM 787 C C . ARG A 1 101 ? -0.214 -3.096 -13.695 1.00 94.62 101 ARG A C 1
ATOM 789 O O . ARG A 1 101 ? 0.809 -2.933 -14.345 1.00 94.62 101 ARG A O 1
ATOM 796 N N . ASP A 1 102 ? -1.396 -2.621 -14.079 1.00 94.62 102 ASP A N 1
ATOM 797 C CA . ASP A 1 102 ? -1.598 -1.981 -15.382 1.00 94.62 102 ASP A CA 1
ATOM 798 C C . ASP A 1 102 ? -0.817 -0.670 -15.501 1.00 94.62 102 ASP A C 1
ATOM 800 O O . ASP A 1 102 ? -0.059 -0.502 -16.453 1.00 94.62 102 ASP A O 1
ATOM 804 N N . ALA A 1 103 ? -0.864 0.189 -14.475 1.00 93.50 103 ALA A N 1
ATOM 805 C CA . ALA A 1 103 ? -0.069 1.419 -14.458 1.00 93.50 103 ALA A CA 1
ATOM 806 C C . ALA A 1 103 ? 1.441 1.136 -14.476 1.00 93.50 103 ALA A C 1
ATOM 808 O O . ALA A 1 103 ? 2.225 1.931 -14.991 1.00 93.50 103 ALA A O 1
ATOM 809 N N . ARG A 1 104 ? 1.879 0.013 -13.893 1.00 95.19 104 ARG A N 1
ATOM 810 C CA . ARG A 1 104 ? 3.279 -0.415 -13.965 1.00 95.19 104 ARG A CA 1
ATOM 811 C C . ARG A 1 104 ? 3.642 -0.900 -15.369 1.00 95.19 104 ARG A C 1
ATOM 813 O O . ARG A 1 104 ? 4.700 -0.528 -15.866 1.00 95.19 104 ARG A O 1
ATOM 820 N N . ARG A 1 105 ? 2.766 -1.680 -16.010 1.00 95.81 105 ARG A N 1
ATOM 821 C CA . ARG A 1 105 ? 2.946 -2.184 -17.379 1.00 95.81 105 ARG A CA 1
ATOM 822 C C . ARG A 1 105 ? 3.104 -1.045 -18.378 1.00 95.81 105 ARG A C 1
ATOM 824 O O . ARG A 1 105 ? 4.052 -1.066 -19.152 1.00 95.81 105 ARG A O 1
ATOM 831 N N . GLU A 1 106 ? 2.238 -0.038 -18.314 1.00 95.56 106 GLU A N 1
ATOM 832 C CA . GLU A 1 106 ? 2.306 1.140 -19.190 1.00 95.56 106 GLU A CA 1
ATOM 833 C C . GLU A 1 106 ? 3.658 1.858 -19.090 1.00 95.56 106 GLU A C 1
ATOM 835 O O . GLU A 1 106 ? 4.270 2.181 -20.104 1.00 95.56 106 GLU A O 1
ATOM 840 N N . VAL A 1 107 ? 4.165 2.053 -17.868 1.00 94.62 107 VAL A N 1
ATOM 841 C CA . VAL A 1 107 ? 5.471 2.693 -17.639 1.00 94.62 107 VAL A CA 1
ATOM 842 C C . VAL A 1 107 ? 6.616 1.858 -18.207 1.00 94.62 107 VAL A C 1
ATOM 844 O O . VAL A 1 107 ? 7.539 2.416 -18.796 1.00 94.62 107 VAL A O 1
ATOM 847 N N . ILE A 1 108 ? 6.571 0.536 -18.027 1.00 95.25 108 ILE A N 1
ATOM 848 C CA . ILE A 1 108 ? 7.599 -0.374 -18.544 1.00 95.25 108 ILE A CA 1
ATOM 849 C C . ILE A 1 108 ? 7.606 -0.349 -20.074 1.00 95.25 108 ILE A C 1
ATOM 851 O O . ILE A 1 108 ? 8.665 -0.152 -20.661 1.00 95.25 108 ILE A O 1
ATOM 855 N N . LEU A 1 109 ? 6.440 -0.488 -20.712 1.00 95.81 109 LEU A N 1
ATOM 856 C CA . LEU A 1 109 ? 6.311 -0.473 -22.171 1.00 95.81 109 LEU A CA 1
ATOM 857 C C . LEU A 1 109 ? 6.792 0.853 -22.767 1.00 95.81 109 LEU A C 1
ATOM 859 O O . LEU A 1 109 ? 7.636 0.845 -23.658 1.00 95.81 109 LEU A O 1
ATOM 863 N N . ALA A 1 110 ? 6.357 1.985 -22.207 1.00 96.25 110 ALA A N 1
ATOM 864 C CA . ALA A 1 110 ? 6.822 3.301 -22.645 1.00 96.25 110 ALA A CA 1
ATOM 865 C C . ALA A 1 110 ? 8.345 3.469 -22.473 1.00 96.25 110 ALA A C 1
ATOM 867 O O . ALA A 1 110 ? 9.007 4.107 -23.292 1.00 96.25 110 ALA A O 1
ATOM 868 N N . GLY A 1 111 ? 8.919 2.892 -21.412 1.00 96.19 111 GLY A N 1
ATOM 869 C CA . GLY A 1 111 ? 10.365 2.871 -21.192 1.00 96.19 111 GLY A CA 1
ATOM 870 C C . GLY A 1 111 ? 11.114 2.035 -22.232 1.00 96.19 111 GLY A C 1
ATOM 871 O O . GLY A 1 111 ? 12.140 2.483 -22.740 1.00 96.19 111 GLY A O 1
ATOM 872 N N . ILE A 1 112 ? 10.588 0.856 -22.574 1.00 96.06 112 ILE A N 1
ATOM 873 C CA . ILE A 1 112 ? 11.140 -0.023 -23.612 1.00 96.06 112 ILE A CA 1
ATOM 874 C C . ILE A 1 112 ? 11.114 0.683 -24.969 1.00 96.06 112 ILE A C 1
ATOM 876 O O . ILE A 1 112 ? 12.160 0.804 -25.603 1.00 96.06 112 ILE A O 1
ATOM 880 N N . GLU A 1 113 ? 9.956 1.207 -25.380 1.00 95.69 113 GLU A N 1
ATOM 881 C CA . GLU A 1 113 ? 9.794 1.929 -26.648 1.00 95.69 113 GLU A CA 1
ATOM 882 C C . GLU A 1 113 ? 10.792 3.081 -26.770 1.00 95.69 113 GLU A C 1
ATOM 884 O O . GLU A 1 113 ? 11.464 3.225 -27.793 1.00 95.69 113 GLU A O 1
ATOM 889 N N . LYS A 1 114 ? 10.943 3.867 -25.698 1.00 97.75 114 LYS A N 1
ATOM 890 C CA . LYS A 1 114 ? 11.886 4.983 -25.653 1.00 97.75 114 LYS A CA 1
ATOM 891 C C . LYS A 1 114 ? 13.335 4.525 -25.846 1.00 97.75 114 LYS A C 1
ATOM 893 O O . LYS A 1 114 ? 14.034 5.084 -26.686 1.00 97.75 114 LYS A O 1
ATOM 898 N N . VAL A 1 115 ? 13.787 3.522 -25.091 1.00 97.50 115 VAL A N 1
ATOM 899 C CA . VAL A 1 115 ? 15.175 3.028 -25.166 1.00 97.50 115 VAL A CA 1
ATOM 900 C C . VAL A 1 115 ? 15.465 2.400 -26.531 1.00 97.50 115 VAL A C 1
ATOM 902 O O . VAL A 1 115 ? 16.530 2.634 -27.100 1.00 97.50 115 VAL A O 1
ATOM 905 N N . CYS A 1 116 ? 14.516 1.645 -27.087 1.00 97.06 116 CYS A N 1
ATOM 906 C CA . CYS A 1 116 ? 14.619 1.073 -28.426 1.00 97.06 116 CYS A CA 1
ATOM 907 C C . CYS A 1 116 ? 14.750 2.161 -29.499 1.00 97.06 116 CYS A C 1
ATOM 909 O O . CYS A 1 116 ? 15.662 2.093 -30.323 1.00 97.06 116 CYS A O 1
ATOM 911 N N . ALA A 1 117 ? 13.911 3.200 -29.446 1.00 96.94 117 ALA A N 1
ATOM 912 C CA . ALA A 1 117 ? 13.977 4.322 -30.377 1.00 96.94 117 ALA A CA 1
ATOM 913 C C . ALA A 1 117 ? 15.312 5.083 -30.286 1.00 96.94 117 ALA A C 1
ATOM 915 O O . ALA A 1 117 ? 15.911 5.392 -31.314 1.00 96.94 117 ALA A O 1
ATOM 916 N N . GLU A 1 118 ? 15.808 5.346 -29.072 1.00 97.94 118 GLU A N 1
ATOM 917 C CA . GLU A 1 118 ? 17.094 6.023 -28.843 1.00 97.94 118 GLU A CA 1
ATOM 918 C C . GLU A 1 118 ? 18.292 5.203 -29.350 1.00 97.94 118 GLU A C 1
ATOM 920 O O . GLU A 1 118 ? 19.275 5.772 -29.825 1.00 97.94 118 GLU A O 1
ATOM 925 N N . ALA A 1 119 ? 18.207 3.873 -29.282 1.00 97.44 119 ALA A N 1
ATOM 926 C CA . 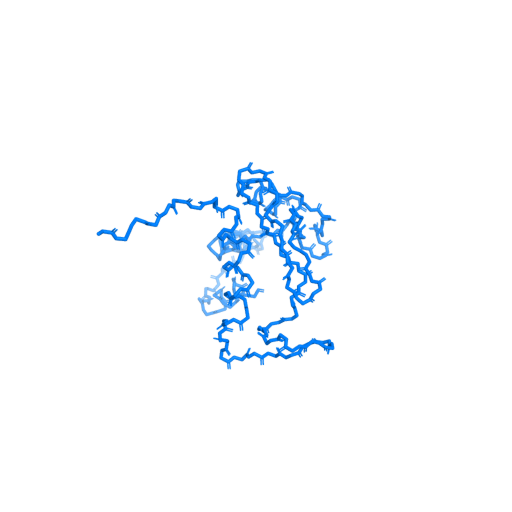ALA A 1 119 ? 19.261 2.963 -29.723 1.00 97.44 119 ALA A CA 1
ATOM 927 C C . ALA A 1 119 ? 19.126 2.500 -31.188 1.00 97.44 119 ALA A C 1
ATOM 929 O O . ALA A 1 119 ? 20.016 1.810 -31.685 1.00 97.44 119 ALA A O 1
ATOM 930 N N . GLY A 1 120 ? 18.031 2.841 -31.879 1.00 97.31 120 GLY A N 1
ATOM 931 C CA . GLY A 1 120 ? 17.731 2.324 -33.220 1.00 97.31 120 GLY A CA 1
ATOM 932 C C . GLY A 1 120 ? 17.490 0.809 -33.247 1.00 97.31 120 GLY A C 1
ATOM 933 O O . GLY A 1 120 ? 17.837 0.147 -34.224 1.00 97.31 120 GLY A O 1
ATOM 934 N N . LEU A 1 121 ? 16.946 0.257 -32.162 1.00 97.06 121 LEU A N 1
ATOM 935 C CA . LEU A 1 121 ? 16.656 -1.166 -31.991 1.00 97.06 121 LEU A CA 1
ATOM 936 C C . LEU A 1 121 ? 15.148 -1.424 -32.048 1.00 97.06 121 LEU A C 1
ATOM 938 O O . LEU A 1 121 ? 14.343 -0.544 -31.756 1.00 97.06 121 LEU A O 1
ATOM 942 N N . GLU A 1 122 ? 14.771 -2.659 -32.363 1.00 94.81 122 GLU A N 1
ATOM 943 C CA . GLU A 1 122 ? 13.388 -3.131 -32.279 1.00 94.81 122 GLU A CA 1
ATOM 944 C C . GLU A 1 122 ? 13.206 -3.990 -31.027 1.00 94.81 122 GLU A C 1
ATOM 946 O O . GLU A 1 122 ? 14.068 -4.800 -30.674 1.00 94.81 122 GLU A O 1
ATOM 951 N N . TRP A 1 123 ? 12.084 -3.802 -30.335 1.00 94.00 123 TRP A N 1
ATOM 952 C CA . TRP A 1 123 ? 11.747 -4.632 -29.189 1.00 94.00 123 TRP A CA 1
ATOM 953 C C . TRP A 1 123 ? 11.187 -5.980 -29.648 1.00 94.00 123 TRP A C 1
ATOM 955 O O . TRP A 1 123 ? 10.171 -6.043 -30.335 1.00 94.00 123 TRP A O 1
ATOM 965 N N . ILE A 1 124 ? 11.823 -7.068 -29.211 1.00 94.50 124 ILE A N 1
ATOM 966 C CA . ILE A 1 124 ? 11.280 -8.420 -29.354 1.00 94.50 124 ILE A CA 1
ATOM 967 C C . ILE A 1 124 ? 10.394 -8.699 -28.138 1.00 94.50 124 ILE A C 1
ATOM 969 O O . ILE A 1 124 ? 10.894 -8.878 -27.025 1.00 94.50 124 ILE A O 1
ATOM 973 N N . GLU A 1 125 ? 9.079 -8.705 -28.351 1.00 92.50 125 GLU A N 1
ATOM 974 C CA . GLU A 1 125 ? 8.101 -8.895 -27.279 1.00 92.50 125 GLU A CA 1
ATOM 975 C C . GLU A 1 125 ? 8.190 -10.301 -26.663 1.00 92.50 125 GLU A C 1
ATOM 977 O O . GLU A 1 125 ? 8.010 -11.315 -27.339 1.00 92.50 125 GLU A O 1
ATOM 982 N N . ASP A 1 126 ? 8.377 -10.345 -25.342 1.00 94.62 126 ASP A N 1
ATOM 983 C CA . ASP A 1 126 ? 8.164 -11.529 -24.511 1.00 94.62 126 ASP A CA 1
ATOM 984 C C . ASP A 1 126 ? 7.091 -11.210 -23.464 1.00 94.62 126 ASP A C 1
ATOM 986 O O . ASP A 1 126 ? 7.325 -10.519 -22.467 1.00 94.62 126 ASP A O 1
ATOM 990 N N . LYS A 1 127 ? 5.882 -11.720 -23.709 1.00 92.25 127 LYS A N 1
ATOM 991 C CA . LYS A 1 127 ? 4.721 -11.494 -22.839 1.00 92.25 127 LYS A CA 1
ATOM 992 C C . LYS A 1 127 ? 4.886 -12.140 -21.468 1.00 92.25 127 LYS A C 1
ATOM 994 O O . LYS A 1 127 ? 4.379 -11.603 -20.488 1.00 92.25 127 LYS A O 1
ATOM 999 N N . GLY A 1 128 ? 5.578 -13.278 -21.393 1.00 94.94 128 GLY A N 1
ATOM 1000 C CA . GLY A 1 128 ? 5.830 -13.964 -20.129 1.00 94.94 128 GLY A CA 1
ATOM 1001 C C . GLY A 1 128 ? 6.745 -13.131 -19.242 1.00 94.94 128 GLY A C 1
ATOM 1002 O O . GLY A 1 128 ? 6.407 -12.858 -18.089 1.00 94.94 128 GLY A O 1
ATOM 1003 N N . LEU A 1 129 ? 7.844 -12.644 -19.819 1.00 94.31 129 LEU A N 1
ATOM 1004 C CA . LEU A 1 129 ? 8.785 -11.772 -19.124 1.00 94.31 129 LEU A CA 1
ATOM 1005 C C . LEU A 1 129 ? 8.135 -10.447 -18.707 1.00 94.31 129 LEU A C 1
ATOM 1007 O O . LEU A 1 129 ? 8.333 -9.996 -17.579 1.00 94.31 129 LEU A O 1
ATOM 1011 N N . LEU A 1 130 ? 7.327 -9.832 -19.577 1.00 94.69 130 LEU A N 1
ATOM 1012 C CA . LEU A 1 130 ? 6.622 -8.596 -19.236 1.00 94.69 130 LEU A CA 1
ATOM 1013 C C . LEU A 1 130 ? 5.697 -8.794 -18.026 1.00 94.69 130 LEU A C 1
ATOM 1015 O O . LEU A 1 130 ? 5.714 -7.980 -17.103 1.00 94.69 130 LEU A O 1
ATOM 1019 N N . GLU A 1 131 ? 4.917 -9.877 -17.992 1.00 94.88 131 GLU A N 1
ATOM 1020 C CA . GLU A 1 131 ? 4.013 -10.152 -16.870 1.00 94.88 131 GLU A CA 1
ATOM 1021 C C . GLU A 1 131 ? 4.739 -10.471 -15.561 1.00 94.88 131 GLU A C 1
ATOM 1023 O O . GLU A 1 131 ? 4.239 -10.108 -14.485 1.00 94.88 131 GLU A O 1
ATOM 1028 N N . GLU A 1 132 ? 5.907 -11.110 -15.644 1.00 94.31 132 GLU A N 1
ATOM 1029 C CA . GLU A 1 132 ? 6.783 -11.343 -14.499 1.00 94.31 132 GLU A CA 1
ATOM 1030 C C . GLU A 1 132 ? 7.313 -10.016 -13.947 1.00 94.31 132 GLU A C 1
ATOM 1032 O O . GLU A 1 132 ? 7.083 -9.711 -12.778 1.00 94.31 132 GLU A O 1
ATOM 1037 N N . VAL A 1 133 ? 7.919 -9.172 -14.787 1.00 93.88 133 VAL A N 1
ATOM 1038 C CA . VAL A 1 133 ? 8.479 -7.873 -14.369 1.00 93.88 133 VAL A CA 1
ATOM 1039 C C . VAL A 1 133 ? 7.394 -6.933 -13.834 1.00 93.88 133 VAL A C 1
ATOM 1041 O O . VAL A 1 133 ? 7.614 -6.217 -12.860 1.00 93.88 133 VAL A O 1
ATOM 1044 N N . VAL A 1 134 ? 6.191 -6.957 -14.415 1.00 94.56 134 VAL A N 1
ATOM 1045 C CA . VAL A 1 134 ? 5.035 -6.211 -13.892 1.00 94.56 134 VAL A CA 1
ATOM 1046 C C . VAL A 1 134 ? 4.592 -6.739 -12.521 1.00 94.56 134 VAL A C 1
ATOM 1048 O O . VAL A 1 134 ? 4.021 -5.983 -11.731 1.00 94.56 134 VAL A O 1
ATOM 1051 N N . GLY A 1 135 ? 4.822 -8.019 -12.223 1.00 86.56 135 GLY A N 1
ATOM 1052 C CA . GLY A 1 135 ? 4.415 -8.669 -10.977 1.00 86.56 135 GLY A CA 1
ATOM 1053 C C . GLY A 1 135 ? 5.419 -8.671 -9.837 1.00 86.56 135 GLY A C 1
ATOM 1054 O O . GLY A 1 135 ? 5.000 -8.936 -8.708 1.00 86.56 135 GLY A O 1
ATOM 1055 N N . LEU A 1 136 ? 6.686 -8.380 -10.121 1.00 77.31 136 LEU A N 1
ATOM 1056 C CA . LEU A 1 136 ? 7.737 -8.176 -9.124 1.00 77.31 136 LEU A CA 1
ATOM 1057 C C . LEU A 1 136 ? 7.616 -6.799 -8.444 1.00 77.31 136 LEU A C 1
ATOM 1059 O O . LEU A 1 136 ? 8.023 -6.711 -7.266 1.00 77.31 136 LEU A O 1
#